Protein AF-A0A6C0IWS4-F1 (afdb_monomer_lite)

pLDDT: mean 89.97, std 7.3, range [50.78, 97.19]

Secondary structure (DSSP, 8-state):
-EEEEEES-TTSHHHHHHHHHHHHHSEEEEEE-SSS---GGG--TT-SEEEEES--SPP--HHHHTSEEEEE-SS-TT--SS-HHHHHHHTT-S--

Radius of gyration: 14.4 Å; chains: 1; bounding box: 32×27×41 Å

Foldseek 3Di:
DEEEEEEADCPDPVNVVVVVVCVVPHHYPYYAYPVRHDDLVPDDPPHQEYEYEHHPDDDPRVVRVPHHYYYDDPADPVDDDPPRVVVCVVVVPPPD

Structure (mmCIF, N/CA/C/O backbone):
data_AF-A0A6C0IWS4-F1
#
_entry.id   AF-A0A6C0IWS4-F1
#
loop_
_atom_site.group_PDB
_atom_site.id
_atom_site.type_symbol
_atom_site.label_atom_id
_atom_site.label_alt_id
_atom_site.label_comp_id
_atom_site.label_asym_id
_atom_site.label_entity_id
_atom_site.label_seq_id
_atom_site.pdbx_PDB_ins_code
_atom_site.Cartn_x
_atom_site.Cartn_y
_atom_site.Cartn_z
_atom_site.occupancy
_atom_site.B_iso_or_equiv
_atom_site.auth_seq_id
_atom_site.auth_comp_id
_atom_site.auth_asym_id
_atom_site.auth_atom_id
_atom_site.pdbx_PDB_model_num
ATOM 1 N N . MET A 1 1 ? -13.969 6.198 3.941 1.00 91.94 1 MET A N 1
ATOM 2 C CA . MET A 1 1 ? -13.206 4.942 3.869 1.00 91.94 1 MET A CA 1
ATOM 3 C C . MET A 1 1 ? -11.997 5.074 4.773 1.00 91.94 1 MET A C 1
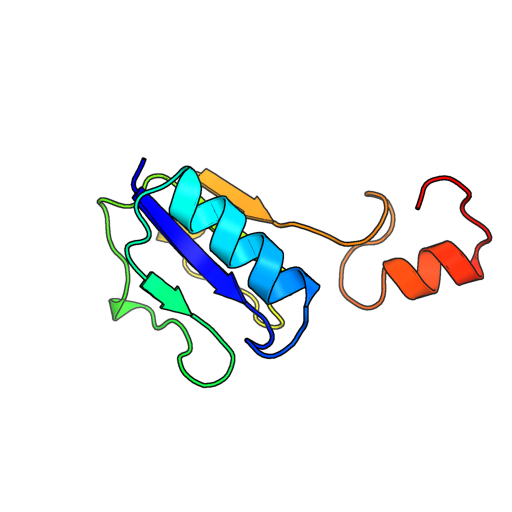ATOM 5 O O . MET A 1 1 ? -11.188 5.980 4.565 1.00 91.94 1 MET A O 1
ATOM 9 N N . ASN A 1 2 ? -11.951 4.238 5.801 1.00 95.00 2 ASN A N 1
ATOM 10 C CA . ASN A 1 2 ? -10.937 4.177 6.839 1.00 95.00 2 ASN A CA 1
ATOM 11 C C . ASN A 1 2 ? -9.804 3.261 6.386 1.00 95.00 2 ASN A C 1
ATOM 13 O O . ASN A 1 2 ? -10.041 2.112 6.010 1.00 95.00 2 ASN A O 1
ATOM 17 N N . ILE A 1 3 ? -8.571 3.759 6.430 1.00 96.00 3 ILE A N 1
ATOM 18 C CA . ILE A 1 3 ? -7.400 3.004 5.989 1.00 96.00 3 ILE A CA 1
ATOM 19 C C . ILE A 1 3 ? -6.312 2.950 7.057 1.00 96.00 3 ILE A C 1
ATOM 21 O O . ILE A 1 3 ? -6.123 3.890 7.834 1.00 96.00 3 ILE A O 1
ATOM 25 N N . ILE A 1 4 ? -5.550 1.861 7.041 1.00 93.88 4 ILE A N 1
ATOM 26 C CA . ILE A 1 4 ? -4.243 1.755 7.695 1.00 93.88 4 ILE A CA 1
ATOM 27 C C . ILE A 1 4 ? -3.172 1.619 6.618 1.00 93.88 4 ILE A C 1
ATOM 29 O O . ILE A 1 4 ? -3.373 0.934 5.616 1.00 93.88 4 ILE A O 1
ATOM 33 N N . ILE A 1 5 ? -2.029 2.271 6.831 1.00 91.44 5 ILE A N 1
ATOM 34 C CA . ILE A 1 5 ? -0.912 2.282 5.885 1.00 91.44 5 ILE A CA 1
ATOM 35 C C . ILE A 1 5 ? 0.322 1.615 6.508 1.00 91.44 5 ILE A C 1
ATOM 37 O O . ILE A 1 5 ? 0.673 1.922 7.645 1.00 91.44 5 ILE A O 1
ATOM 41 N N . PHE A 1 6 ? 1.011 0.765 5.743 1.00 91.94 6 PHE A N 1
ATOM 42 C CA . PHE A 1 6 ? 2.316 0.182 6.076 1.00 91.94 6 PHE A CA 1
ATOM 43 C C . PHE A 1 6 ? 3.391 0.666 5.099 1.00 91.94 6 PHE A C 1
ATOM 45 O O . PHE A 1 6 ? 3.236 0.500 3.885 1.00 91.94 6 PHE A O 1
ATOM 52 N N . LEU A 1 7 ? 4.487 1.221 5.619 1.00 91.12 7 LEU A N 1
ATOM 53 C CA . LEU A 1 7 ? 5.548 1.871 4.846 1.00 91.12 7 LEU A CA 1
ATOM 54 C C . LEU A 1 7 ? 6.939 1.316 5.174 1.00 91.12 7 LEU A C 1
ATOM 56 O O . LEU A 1 7 ? 7.168 0.790 6.260 1.00 91.12 7 LEU A O 1
ATOM 60 N N . SER A 1 8 ? 7.890 1.488 4.247 1.00 77.69 8 SER A N 1
ATOM 61 C CA . SER A 1 8 ? 9.315 1.211 4.503 1.00 77.69 8 SER A CA 1
ATOM 62 C C . SER A 1 8 ? 10.017 2.287 5.314 1.00 77.69 8 SER A C 1
ATOM 64 O O . SER A 1 8 ? 10.732 1.931 6.238 1.00 77.69 8 SER A O 1
ATOM 66 N N . HIS A 1 9 ? 9.908 3.550 4.882 1.00 71.12 9 HIS A N 1
ATOM 67 C CA . HIS A 1 9 ? 10.654 4.700 5.390 1.00 71.12 9 HIS A CA 1
ATOM 68 C C . HIS A 1 9 ? 9.967 6.004 4.983 1.00 71.12 9 HIS A C 1
ATOM 70 O O . HIS A 1 9 ? 9.666 6.239 3.816 1.00 71.12 9 HIS A O 1
ATOM 76 N N . ASN A 1 10 ? 9.820 6.915 5.938 1.00 65.25 10 ASN A N 1
ATOM 77 C CA . ASN A 1 10 ? 9.032 8.144 5.795 1.00 65.25 10 ASN A CA 1
ATOM 78 C C . ASN A 1 10 ? 9.819 9.290 5.137 1.00 65.25 10 ASN A C 1
ATOM 80 O O . ASN A 1 10 ? 9.411 10.439 5.239 1.00 65.25 10 ASN A O 1
ATOM 84 N N . ARG A 1 11 ? 10.992 9.005 4.558 1.00 69.69 11 ARG A N 1
ATOM 85 C CA . ARG A 1 11 ? 11.946 10.016 4.060 1.00 69.69 11 ARG A CA 1
ATOM 86 C C . ARG A 1 11 ? 12.254 9.883 2.568 1.00 69.69 11 ARG A C 1
ATOM 88 O O . ARG A 1 11 ? 13.274 10.375 2.097 1.00 69.69 11 ARG A O 1
ATOM 95 N N . CYS A 1 12 ? 11.407 9.172 1.830 1.00 81.31 12 CYS A N 1
ATOM 96 C CA . CYS A 1 12 ? 11.487 9.094 0.377 1.00 81.31 12 CYS A CA 1
ATOM 97 C C . CYS A 1 12 ? 10.386 9.967 -0.232 1.00 81.31 12 CYS A C 1
ATOM 99 O O . CYS A 1 12 ? 9.232 9.864 0.182 1.00 81.31 12 CYS A O 1
ATOM 101 N N . LYS A 1 13 ? 10.721 10.763 -1.254 1.00 88.12 13 LYS A N 1
ATOM 102 C CA . LYS A 1 13 ? 9.773 11.643 -1.958 1.00 88.12 13 LYS A CA 1
ATOM 103 C C . LYS A 1 13 ? 8.499 10.907 -2.400 1.00 88.12 13 LYS A C 1
ATOM 105 O O . LYS A 1 13 ? 7.399 11.391 -2.167 1.00 88.12 13 LYS A O 1
ATOM 110 N N . ASN A 1 14 ? 8.640 9.700 -2.950 1.00 88.12 14 ASN A N 1
ATOM 111 C CA . ASN A 1 14 ? 7.496 8.898 -3.399 1.00 88.12 14 ASN A CA 1
ATOM 112 C C . ASN A 1 14 ? 6.583 8.481 -2.233 1.00 88.12 14 ASN A C 1
ATOM 114 O O . ASN A 1 14 ? 5.372 8.389 -2.400 1.00 88.12 14 ASN A O 1
ATOM 118 N N . VAL A 1 15 ? 7.151 8.243 -1.045 1.00 89.94 15 VAL A N 1
ATOM 119 C CA . VAL A 1 15 ? 6.379 7.928 0.165 1.00 89.94 15 VAL A CA 1
ATOM 120 C C . VAL A 1 15 ? 5.626 9.166 0.653 1.00 89.94 15 VAL A C 1
ATOM 122 O O . VAL A 1 15 ? 4.464 9.058 1.034 1.00 89.94 15 VAL A O 1
ATOM 125 N N . GLU A 1 16 ? 6.247 10.345 0.608 1.00 90.56 16 GLU 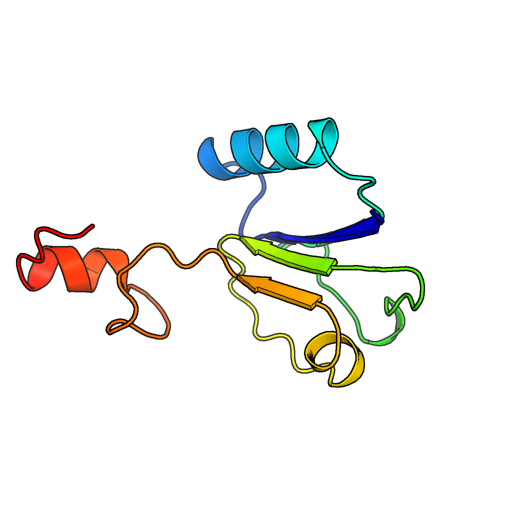A N 1
ATOM 126 C CA . GLU A 1 16 ? 5.591 11.608 0.969 1.00 90.56 16 GLU A CA 1
ATOM 127 C C . GLU A 1 16 ? 4.417 11.923 0.034 1.00 90.56 16 GLU A C 1
ATOM 129 O O . GLU A 1 16 ? 3.314 12.205 0.505 1.00 90.56 16 GLU A O 1
ATOM 134 N N . GLU A 1 17 ? 4.622 11.809 -1.279 1.00 92.88 17 GLU A N 1
ATOM 135 C CA . GLU A 1 17 ? 3.571 11.990 -2.287 1.00 92.88 17 GLU A CA 1
ATOM 136 C C . GLU A 1 17 ? 2.432 10.980 -2.106 1.00 92.88 17 GLU A C 1
ATOM 138 O O . GLU A 1 17 ? 1.258 11.355 -2.137 1.00 92.88 17 GLU A O 1
ATOM 143 N N . PHE A 1 18 ? 2.765 9.716 -1.836 1.00 93.00 18 PHE A N 1
ATOM 144 C CA . PHE A 1 18 ? 1.786 8.673 -1.551 1.00 93.00 18 PHE A CA 1
ATOM 145 C C . PHE A 1 18 ? 0.963 8.981 -0.288 1.00 93.00 18 PHE A C 1
ATOM 147 O O . PHE A 1 18 ? -0.267 8.911 -0.314 1.00 93.00 18 PHE A O 1
ATOM 154 N N . ILE A 1 19 ? 1.606 9.400 0.807 1.00 92.62 19 ILE A N 1
ATOM 155 C CA . ILE A 1 19 ? 0.905 9.801 2.036 1.00 92.62 19 ILE A CA 1
ATOM 156 C C . ILE A 1 19 ? -0.003 11.006 1.769 1.00 92.62 19 ILE A C 1
ATOM 158 O O . ILE A 1 19 ? -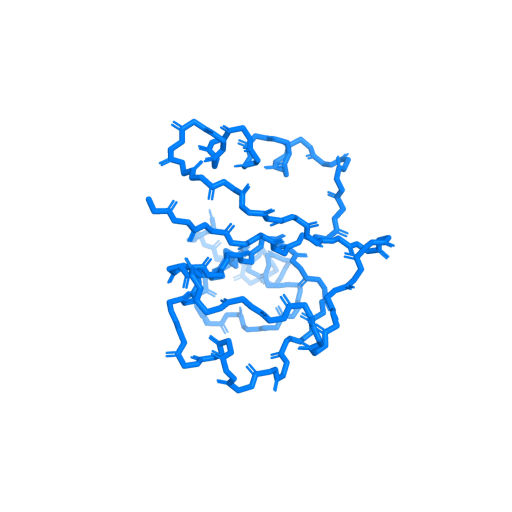1.134 11.032 2.256 1.00 92.62 19 ILE A O 1
ATOM 162 N N . LEU A 1 20 ? 0.461 12.005 1.012 1.00 94.06 20 LEU A N 1
ATOM 163 C CA . LEU A 1 20 ? -0.342 13.176 0.646 1.00 94.06 20 LEU A CA 1
ATOM 164 C C . LEU A 1 20 ? -1.567 12.782 -0.185 1.00 94.06 20 LEU A C 1
ATOM 166 O O . LEU A 1 20 ? -2.675 13.239 0.103 1.00 94.06 20 LEU A O 1
ATOM 170 N N . PHE A 1 21 ? -1.389 11.894 -1.164 1.00 94.75 21 PHE A N 1
ATOM 171 C CA . PHE A 1 21 ? -2.490 11.316 -1.926 1.00 94.75 21 PHE A CA 1
ATOM 172 C C . PHE A 1 21 ? -3.491 10.616 -1.001 1.00 94.75 21 PHE A C 1
ATOM 174 O O . PHE A 1 21 ? -4.691 10.888 -1.079 1.00 94.75 21 PHE A O 1
ATOM 181 N N . CYS A 1 22 ? -3.023 9.774 -0.078 1.00 95.12 22 CYS A N 1
ATOM 182 C CA . CYS A 1 22 ? -3.903 9.077 0.852 1.00 95.12 22 CYS A CA 1
ATOM 183 C C . CYS A 1 22 ? -4.659 10.040 1.775 1.00 95.12 22 CYS A C 1
ATOM 185 O O . CYS A 1 22 ? -5.869 9.903 1.924 1.00 95.12 22 CYS A O 1
ATOM 187 N N . LYS A 1 23 ? -3.984 11.050 2.336 1.00 94.94 23 LYS A N 1
ATOM 188 C CA . LYS A 1 23 ? -4.602 12.069 3.205 1.00 94.94 23 LYS A CA 1
ATOM 189 C C . LYS A 1 23 ? -5.701 12.861 2.499 1.00 94.94 23 LYS A C 1
ATOM 191 O O . LYS A 1 23 ? -6.647 13.292 3.146 1.00 94.94 23 LYS A O 1
ATOM 196 N N . LYS A 1 24 ? -5.573 13.070 1.185 1.00 97.12 24 LYS A N 1
ATOM 197 C CA . LYS A 1 24 ? -6.566 13.793 0.381 1.00 97.12 24 LYS A CA 1
ATOM 198 C C . LYS A 1 24 ? -7.828 12.968 0.106 1.00 97.12 24 LYS A C 1
ATOM 200 O O . LYS A 1 24 ? -8.888 13.553 -0.089 1.00 97.12 24 LYS A O 1
ATOM 205 N N . ASN A 1 25 ? -7.716 11.641 0.059 1.00 96.50 25 ASN A N 1
ATOM 206 C CA . ASN A 1 25 ? -8.785 10.763 -0.430 1.00 96.50 25 ASN A CA 1
ATOM 207 C C . ASN A 1 25 ? -9.393 9.851 0.648 1.00 96.50 25 ASN A C 1
ATOM 209 O O . ASN A 1 25 ? -10.494 9.336 0.456 1.00 96.50 25 ASN A O 1
ATOM 213 N N . PHE A 1 26 ? -8.703 9.635 1.771 1.00 96.38 26 PHE A N 1
ATOM 214 C CA . PHE A 1 26 ? -9.075 8.632 2.768 1.00 96.38 26 PHE A CA 1
ATOM 215 C C . PHE A 1 26 ? -8.917 9.144 4.199 1.00 96.38 26 PHE A C 1
ATOM 217 O O . PHE A 1 26 ? -8.136 10.053 4.481 1.00 96.38 26 PHE A O 1
ATOM 224 N N . ILE A 1 27 ? -9.628 8.498 5.123 1.00 97.19 27 ILE A N 1
ATOM 225 C CA . ILE A 1 27 ? -9.446 8.706 6.559 1.00 97.19 27 ILE A CA 1
ATOM 226 C C . ILE A 1 27 ? -8.334 7.762 7.010 1.00 97.19 27 ILE A C 1
ATOM 228 O O . ILE A 1 27 ? -8.513 6.546 7.043 1.00 97.19 27 ILE A O 1
ATOM 232 N N . ILE A 1 28 ? -7.165 8.314 7.323 1.00 96.38 28 ILE A N 1
ATOM 233 C CA . ILE A 1 28 ? -6.027 7.524 7.799 1.00 96.38 28 ILE A CA 1
ATOM 234 C C . ILE A 1 28 ? -6.172 7.313 9.304 1.00 96.38 28 ILE A C 1
ATOM 236 O O . ILE A 1 28 ? -6.026 8.257 10.076 1.00 96.38 28 ILE A O 1
ATOM 240 N N . ILE A 1 29 ? -6.410 6.067 9.711 1.00 96.00 29 ILE A N 1
ATOM 241 C CA . ILE A 1 29 ? -6.493 5.679 11.124 1.00 96.00 29 ILE A CA 1
ATOM 242 C C . ILE A 1 29 ? -5.096 5.621 11.739 1.00 96.00 29 ILE A C 1
ATOM 244 O O . ILE A 1 29 ? -4.860 6.148 12.825 1.00 96.00 29 ILE A O 1
ATOM 248 N N . LYS A 1 30 ? -4.153 4.975 11.043 1.00 94.94 30 LYS A N 1
ATOM 249 C CA . LYS A 1 30 ? -2.780 4.804 11.525 1.00 94.94 30 LYS A CA 1
ATOM 250 C C . LYS A 1 30 ? -1.803 4.553 10.382 1.00 94.94 30 LYS A C 1
ATOM 252 O O . LYS A 1 30 ? -2.163 3.987 9.349 1.00 94.94 30 LYS A O 1
ATOM 257 N N . ILE A 1 31 ? -0.559 4.971 10.596 1.00 93.94 31 ILE A N 1
ATOM 258 C CA . ILE A 1 31 ? 0.575 4.699 9.713 1.00 93.94 31 ILE A CA 1
ATOM 259 C C . ILE A 1 31 ? 1.616 3.917 10.515 1.00 93.94 31 ILE A C 1
ATOM 261 O O . ILE A 1 31 ? 1.992 4.326 11.618 1.00 93.94 31 ILE A O 1
ATOM 265 N N . TYR A 1 32 ? 2.061 2.801 9.950 1.00 93.44 32 TYR A N 1
ATOM 266 C CA . TYR A 1 32 ? 3.155 1.983 10.454 1.00 93.44 32 TYR A CA 1
ATOM 267 C C . TYR A 1 32 ? 4.361 2.099 9.527 1.00 93.44 32 TYR A C 1
ATOM 269 O O . TYR A 1 32 ? 4.217 2.158 8.305 1.00 93.44 32 TYR A O 1
ATOM 277 N N . ASP A 1 33 ? 5.544 2.116 10.124 1.00 91.25 33 ASP A N 1
ATOM 278 C CA . ASP A 1 33 ? 6.834 2.233 9.451 1.00 91.25 33 ASP A CA 1
ATOM 279 C C . ASP A 1 33 ? 7.899 1.418 10.208 1.00 91.25 33 ASP A C 1
ATOM 281 O O . ASP A 1 33 ? 7.579 0.651 11.120 1.00 91.25 33 ASP A O 1
ATOM 285 N N . GLN A 1 34 ? 9.177 1.567 9.856 1.00 86.50 34 GLN A N 1
ATOM 286 C CA . GLN A 1 34 ? 10.256 0.825 10.513 1.00 86.50 34 GLN A CA 1
ATOM 287 C C . GLN A 1 34 ? 10.522 1.227 11.979 1.00 86.50 34 GLN A C 1
ATOM 289 O O . GLN A 1 34 ? 11.187 0.490 12.702 1.00 86.50 34 GLN A O 1
ATOM 294 N N . ASN A 1 35 ? 10.023 2.380 12.430 1.00 87.56 35 ASN A N 1
ATOM 295 C CA . ASN A 1 35 ? 10.123 2.864 13.811 1.00 87.56 35 ASN A CA 1
ATOM 296 C C . ASN A 1 35 ? 8.855 2.556 14.626 1.00 87.56 35 ASN A C 1
ATOM 298 O O . ASN A 1 35 ? 8.926 2.380 15.841 1.00 87.56 35 ASN A O 1
ATOM 302 N N . ASN A 1 36 ? 7.695 2.504 13.970 1.00 90.25 36 ASN A N 1
ATOM 303 C CA . ASN A 1 36 ? 6.407 2.160 14.558 1.00 90.25 36 ASN A CA 1
ATOM 304 C C . ASN A 1 36 ? 5.836 0.946 13.825 1.00 90.25 36 ASN A C 1
ATOM 306 O O . ASN A 1 36 ? 5.075 1.087 12.870 1.00 90.25 36 ASN A O 1
ATOM 310 N N . VAL A 1 37 ? 6.235 -0.244 14.269 1.00 88.88 37 VAL A N 1
ATOM 311 C CA . VAL A 1 37 ? 5.867 -1.517 13.639 1.00 88.88 37 VAL A CA 1
ATOM 312 C C . VAL A 1 37 ? 4.524 -2.007 14.177 1.00 88.88 37 VAL A C 1
ATOM 314 O O . VAL A 1 37 ? 4.256 -1.926 15.376 1.00 88.88 37 VAL A O 1
ATOM 317 N N . TYR A 1 38 ? 3.698 -2.551 13.287 1.00 90.69 38 TYR A N 1
ATOM 318 C CA . TYR A 1 38 ? 2.407 -3.136 13.638 1.00 90.69 38 TYR A CA 1
ATOM 319 C C . TYR A 1 38 ? 2.547 -4.335 14.571 1.00 90.69 38 TYR A C 1
ATOM 321 O O . TYR A 1 38 ? 3.353 -5.240 14.336 1.00 90.69 38 TYR A O 1
ATOM 329 N N . LYS A 1 39 ? 1.708 -4.363 15.604 1.00 89.94 39 LYS A N 1
ATOM 330 C CA . LYS A 1 39 ? 1.560 -5.483 16.531 1.00 89.94 39 LYS A CA 1
ATOM 331 C C . LYS A 1 39 ? 0.177 -6.096 16.383 1.00 89.94 39 LYS A C 1
ATOM 333 O O . LYS A 1 39 ? -0.769 -5.449 15.969 1.00 89.94 39 LYS A O 1
ATOM 338 N N . ARG A 1 40 ? 0.027 -7.353 16.789 1.00 86.88 40 ARG A N 1
ATOM 339 C CA . ARG A 1 40 ? -1.270 -8.045 16.742 1.00 86.88 40 ARG A CA 1
ATOM 340 C C . ARG A 1 40 ? -2.384 -7.269 17.469 1.00 86.88 40 ARG A C 1
ATOM 342 O O . ARG A 1 40 ? -3.520 -7.258 17.002 1.00 86.88 40 ARG A O 1
ATOM 349 N N . ASP A 1 41 ? -2.062 -6.604 18.573 1.00 90.25 41 ASP A N 1
ATOM 350 C CA . ASP A 1 41 ? -3.039 -5.854 19.378 1.00 90.25 41 ASP A CA 1
ATOM 351 C C . ASP A 1 41 ? -3.456 -4.520 18.743 1.00 90.25 41 ASP A C 1
ATOM 353 O O . ASP A 1 41 ? -4.402 -3.889 19.197 1.00 90.25 41 ASP A O 1
ATOM 357 N N . ASP A 1 42 ? -2.783 -4.099 17.672 1.00 90.62 42 ASP A N 1
ATOM 358 C CA . ASP A 1 42 ? -3.143 -2.910 16.903 1.00 90.62 42 ASP A CA 1
ATOM 359 C C . ASP A 1 42 ? -4.313 -3.135 15.929 1.00 90.62 42 ASP A C 1
ATOM 361 O O . ASP A 1 42 ? -4.736 -2.205 15.236 1.00 90.62 42 ASP A O 1
ATOM 365 N N . TYR A 1 43 ? -4.800 -4.371 15.815 1.00 91.75 43 TYR A N 1
ATOM 366 C CA . TYR A 1 43 ? -5.908 -4.693 14.929 1.00 91.75 43 TYR A CA 1
ATOM 367 C C . TYR A 1 43 ? -7.131 -3.814 15.221 1.00 91.75 43 TYR A C 1
ATOM 369 O O . TYR A 1 43 ? -7.529 -3.645 16.373 1.00 91.75 43 TYR A O 1
ATOM 377 N N . ASN A 1 44 ? -7.748 -3.293 14.161 1.00 91.12 44 ASN A N 1
ATOM 378 C CA . ASN A 1 44 ? -8.920 -2.434 14.242 1.00 91.12 44 ASN A CA 1
ATOM 379 C C . ASN A 1 44 ? -9.971 -2.904 13.227 1.00 91.12 44 ASN A C 1
ATOM 381 O O . ASN A 1 44 ? -9.716 -2.909 12.022 1.00 91.12 44 ASN A O 1
ATOM 385 N N . ASP A 1 45 ? -11.147 -3.287 13.727 1.00 91.69 45 ASP A N 1
ATOM 386 C CA . ASP A 1 45 ? -12.2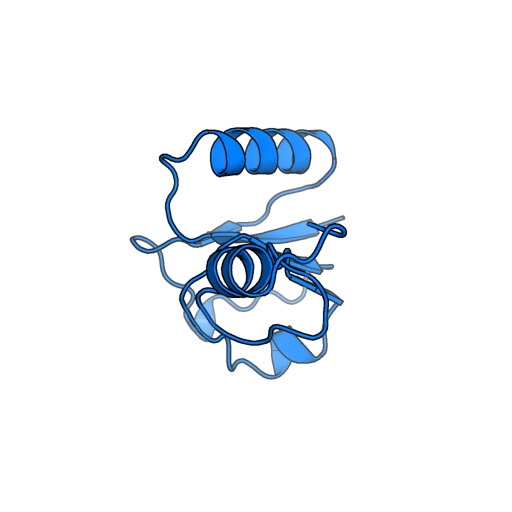52 -3.799 12.911 1.00 91.69 45 ASP A CA 1
ATOM 387 C C . ASP A 1 45 ? -12.910 -2.741 12.017 1.00 91.69 45 ASP A C 1
ATOM 389 O O . ASP A 1 45 ? -13.505 -3.101 10.999 1.00 91.69 45 ASP A O 1
ATOM 393 N N . GLU A 1 46 ? -12.763 -1.458 12.351 1.00 92.69 46 GLU A N 1
ATOM 394 C CA . GLU A 1 46 ? -13.328 -0.318 11.617 1.00 92.69 46 GLU A CA 1
ATOM 395 C C . GLU A 1 46 ? -12.521 0.059 10.363 1.00 92.69 46 GLU A C 1
ATOM 397 O O . GLU A 1 46 ? -12.852 1.027 9.675 1.00 92.69 46 GLU A O 1
ATOM 402 N N . VAL A 1 47 ? -11.435 -0.666 10.078 1.00 94.38 47 VAL A N 1
ATOM 403 C CA . VAL A 1 47 ? -10.593 -0.456 8.897 1.00 94.38 47 VAL A CA 1
ATOM 404 C C . VAL A 1 47 ? -11.216 -1.142 7.687 1.00 94.38 47 VAL A C 1
ATOM 406 O O . VAL A 1 47 ? -11.456 -2.352 7.695 1.00 94.38 47 VAL A O 1
ATOM 409 N N . ASP A 1 48 ? -11.415 -0.364 6.624 1.00 93.88 48 ASP A N 1
ATOM 410 C CA . ASP A 1 48 ? -11.912 -0.857 5.341 1.00 93.88 48 ASP A CA 1
ATOM 411 C C . ASP A 1 48 ? -10.771 -1.472 4.520 1.00 93.88 48 ASP A C 1
ATOM 413 O O . ASP A 1 48 ? -10.914 -2.558 3.953 1.00 93.88 48 ASP A O 1
ATOM 417 N N . PHE A 1 49 ? -9.624 -0.777 4.470 1.00 95.06 49 PHE A N 1
ATOM 418 C CA . PHE A 1 49 ? -8.458 -1.199 3.696 1.00 95.06 49 PHE A CA 1
ATOM 419 C C . PHE A 1 49 ? -7.133 -1.068 4.445 1.00 95.06 49 PHE A C 1
ATOM 421 O O . PHE A 1 49 ? -6.837 -0.074 5.108 1.00 95.06 49 PHE A O 1
ATOM 428 N N . TYR A 1 50 ? -6.280 -2.054 4.213 1.00 95.69 50 TYR A N 1
ATOM 429 C CA . TYR A 1 50 ? -4.876 -2.064 4.574 1.00 95.69 50 TYR A CA 1
ATOM 430 C C . TYR A 1 50 ? -4.049 -1.823 3.320 1.00 95.69 50 TYR A C 1
ATOM 432 O O . TYR A 1 50 ? -4.117 -2.589 2.358 1.00 95.69 50 TYR A O 1
ATOM 440 N N . ILE A 1 51 ? -3.269 -0.748 3.319 1.00 95.69 51 ILE A N 1
ATOM 441 C CA . ILE A 1 51 ? -2.473 -0.360 2.163 1.00 95.69 51 ILE A CA 1
ATOM 442 C C . ILE A 1 51 ? -0.994 -0.497 2.496 1.00 95.69 51 ILE A C 1
ATOM 444 O O . ILE A 1 51 ? -0.500 0.068 3.467 1.00 95.69 51 ILE A O 1
ATOM 448 N N . SER A 1 52 ? -0.277 -1.247 1.673 1.00 94.31 52 SER A N 1
ATOM 449 C CA . SER A 1 52 ? 1.155 -1.456 1.786 1.00 94.31 52 SER A CA 1
ATOM 450 C C . SER A 1 52 ? 1.880 -0.740 0.654 1.00 94.31 52 SER A C 1
ATOM 452 O O . SER A 1 52 ? 1.542 -0.909 -0.519 1.00 94.31 52 SER A O 1
ATOM 454 N N . PHE A 1 53 ? 2.871 0.077 1.007 1.00 93.88 53 PHE A N 1
ATOM 455 C CA . PHE A 1 53 ? 3.696 0.804 0.051 1.00 93.88 53 PHE A CA 1
ATOM 456 C C . PHE A 1 53 ? 5.165 0.709 0.469 1.00 93.88 53 PHE A C 1
ATOM 458 O O . PHE A 1 53 ? 5.585 1.284 1.473 1.00 93.88 53 PHE A O 1
ATOM 465 N N . LEU A 1 54 ? 5.944 -0.061 -0.298 1.00 90.31 54 LEU A N 1
ATOM 466 C CA . LEU A 1 54 ? 7.356 -0.368 -0.028 1.00 90.31 54 LEU A CA 1
ATOM 467 C C . LEU A 1 54 ? 7.632 -1.040 1.335 1.00 90.31 54 LEU A C 1
ATOM 469 O O . LEU A 1 54 ? 8.776 -1.086 1.765 1.00 90.31 54 LEU A O 1
ATOM 473 N N . ASN A 1 55 ? 6.629 -1.570 2.034 1.00 90.31 55 ASN A N 1
ATOM 474 C CA . ASN A 1 55 ? 6.802 -2.188 3.352 1.00 90.31 55 ASN A CA 1
ATOM 475 C C . ASN A 1 55 ? 7.788 -3.386 3.318 1.00 90.31 55 ASN A C 1
ATOM 477 O O . ASN A 1 55 ? 7.569 -4.320 2.545 1.00 90.31 55 ASN A O 1
ATOM 481 N N . PRO A 1 56 ? 8.831 -3.420 4.171 1.00 86.31 56 PRO A N 1
ATOM 482 C CA . PRO A 1 56 ? 9.817 -4.500 4.185 1.00 86.31 56 PRO A CA 1
ATOM 483 C C . PRO A 1 56 ? 9.369 -5.711 5.016 1.00 86.31 56 PRO A C 1
ATOM 485 O O . PRO A 1 56 ? 10.045 -6.739 5.011 1.00 86.31 56 PRO A O 1
ATOM 488 N N . TYR A 1 57 ? 8.258 -5.606 5.752 1.00 87.94 57 TYR A N 1
ATOM 489 C CA . TYR A 1 57 ? 7.805 -6.642 6.679 1.00 87.94 57 TYR A CA 1
ATOM 490 C C . TYR A 1 57 ? 6.642 -7.462 6.122 1.00 87.94 57 TYR A C 1
ATOM 492 O O . TYR A 1 57 ? 5.694 -6.932 5.549 1.00 87.94 57 TYR A O 1
ATOM 500 N N . ILE A 1 58 ? 6.663 -8.770 6.375 1.00 88.88 58 ILE A N 1
ATOM 501 C CA . ILE A 1 58 ? 5.531 -9.650 6.069 1.00 88.88 58 ILE A CA 1
ATOM 502 C C . ILE A 1 58 ? 4.486 -9.521 7.179 1.00 88.88 58 ILE A C 1
ATOM 504 O O . ILE A 1 58 ? 4.761 -9.835 8.338 1.00 88.88 58 ILE A O 1
ATOM 508 N N . I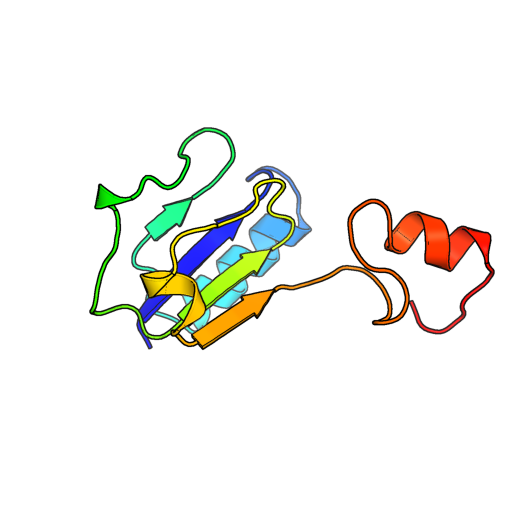LE A 1 59 ? 3.271 -9.126 6.808 1.00 88.81 59 ILE A N 1
ATOM 509 C CA . ILE A 1 59 ? 2.116 -9.107 7.709 1.00 88.81 59 ILE A CA 1
ATOM 510 C C . ILE A 1 59 ? 1.479 -10.496 7.692 1.00 88.81 59 ILE A C 1
ATOM 512 O O . ILE A 1 59 ? 1.029 -10.963 6.650 1.00 88.81 59 ILE A O 1
ATOM 516 N N . LYS A 1 60 ? 1.464 -11.163 8.849 1.00 88.81 60 LYS A N 1
ATOM 517 C CA . LYS A 1 60 ? 0.926 -12.528 9.013 1.00 88.81 60 LYS A CA 1
ATOM 518 C C . LYS A 1 60 ? -0.413 -12.575 9.751 1.00 88.81 60 LYS A C 1
ATOM 520 O O . LYS A 1 60 ? -0.887 -13.650 10.091 1.00 88.81 60 LYS A O 1
ATOM 525 N N . ASP A 1 61 ? -0.988 -11.419 10.063 1.00 90.62 61 ASP A N 1
ATOM 526 C CA . ASP A 1 61 ? -2.245 -11.346 10.797 1.00 90.62 61 ASP A CA 1
ATOM 527 C C . ASP A 1 61 ? -3.410 -11.733 9.880 1.00 90.62 61 ASP A C 1
ATOM 529 O O . ASP A 1 61 ? -3.798 -10.974 8.995 1.00 90.62 61 ASP A O 1
ATOM 533 N N . GLU A 1 62 ? -3.969 -12.922 10.083 1.00 91.00 62 GLU A N 1
ATOM 534 C CA . GLU A 1 62 ? -5.063 -13.458 9.263 1.00 91.00 62 GLU A CA 1
ATOM 535 C C . GLU A 1 62 ? -6.300 -12.553 9.263 1.00 91.00 62 GLU A C 1
ATOM 537 O O . GLU A 1 62 ? -7.036 -12.499 8.278 1.00 91.00 62 GLU A O 1
ATOM 542 N N . ARG A 1 63 ? -6.510 -11.780 10.334 1.00 91.25 63 ARG A N 1
ATOM 543 C CA . ARG A 1 63 ? -7.619 -10.820 10.417 1.00 91.25 63 ARG A CA 1
ATOM 544 C C . ARG A 1 63 ? -7.448 -9.668 9.427 1.00 91.25 63 ARG A C 1
ATOM 546 O O . ARG A 1 63 ? -8.436 -9.153 8.920 1.00 91.25 63 ARG A O 1
ATOM 553 N N . ILE A 1 64 ? -6.202 -9.302 9.121 1.00 90.81 64 ILE A N 1
ATOM 554 C CA . ILE A 1 64 ? -5.868 -8.325 8.078 1.00 90.81 64 ILE A CA 1
ATOM 555 C C . ILE A 1 64 ? -6.025 -8.954 6.697 1.00 90.81 64 ILE A C 1
ATOM 557 O O . ILE A 1 64 ? -6.647 -8.361 5.825 1.00 90.81 64 ILE A O 1
ATOM 561 N N . ILE A 1 65 ? -5.479 -10.155 6.496 1.00 84.56 65 ILE A N 1
ATOM 562 C CA . ILE A 1 65 ? -5.444 -10.817 5.179 1.00 84.56 65 ILE A CA 1
ATOM 563 C C . ILE A 1 65 ? -6.860 -11.053 4.625 1.00 84.56 65 ILE A C 1
ATOM 565 O O . ILE A 1 65 ? -7.060 -11.017 3.415 1.00 84.56 65 ILE A O 1
ATOM 569 N N . ASN A 1 66 ? -7.847 -11.235 5.507 1.00 84.31 66 ASN A N 1
ATOM 570 C CA . ASN A 1 66 ? -9.255 -11.402 5.143 1.00 84.31 66 ASN A CA 1
ATOM 571 C C . ASN A 1 66 ? -10.021 -10.076 4.924 1.00 84.31 66 ASN A C 1
ATOM 573 O O . ASN A 1 66 ? -1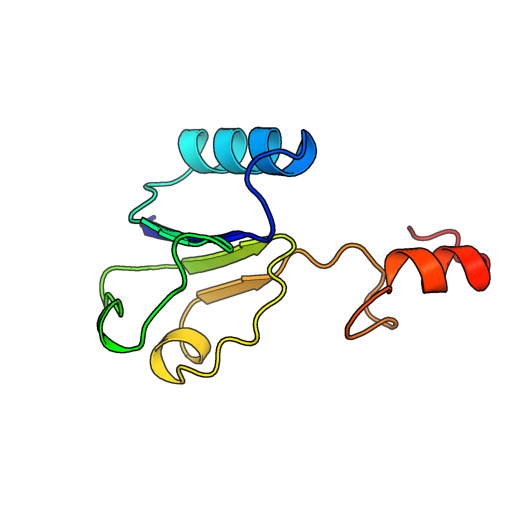1.223 -10.102 4.660 1.00 84.31 66 ASN A O 1
ATOM 577 N N . LYS A 1 67 ? -9.358 -8.918 5.035 1.00 87.62 67 LYS A N 1
ATOM 578 C CA . LYS A 1 67 ? -9.900 -7.578 4.738 1.00 87.62 67 LYS A CA 1
ATOM 579 C C . LYS A 1 67 ? -9.385 -7.082 3.379 1.00 87.62 67 LYS A C 1
ATOM 581 O O . LYS A 1 67 ? -8.562 -7.728 2.731 1.00 87.62 67 LYS A O 1
ATOM 586 N N . GLY A 1 68 ? -9.843 -5.908 2.941 1.00 91.88 68 GLY A N 1
ATOM 587 C CA . GLY A 1 68 ? -9.317 -5.268 1.735 1.00 91.88 68 GLY A CA 1
ATOM 588 C C . GLY A 1 68 ? -7.825 -4.958 1.884 1.00 91.88 68 GLY A C 1
ATOM 589 O O . GLY A 1 68 ? -7.451 -4.105 2.682 1.00 91.88 68 GLY A O 1
ATOM 590 N N . CYS A 1 69 ? -6.965 -5.629 1.119 1.00 94.19 69 CYS A N 1
ATOM 591 C CA . CYS A 1 69 ? -5.517 -5.414 1.148 1.00 94.19 69 CYS A CA 1
ATOM 592 C C . CYS A 1 69 ? -5.011 -4.960 -0.222 1.00 94.19 69 CYS A C 1
ATOM 594 O O . CYS A 1 69 ? -5.239 -5.630 -1.227 1.00 94.19 69 CYS A O 1
ATOM 596 N N . ILE A 1 70 ? -4.287 -3.843 -0.258 1.00 94.19 70 ILE A N 1
ATOM 597 C CA . ILE A 1 70 ? -3.663 -3.312 -1.474 1.00 94.19 70 ILE A CA 1
ATOM 598 C C . ILE A 1 70 ? -2.162 -3.219 -1.230 1.00 94.19 70 ILE A C 1
ATOM 600 O O . ILE A 1 70 ? -1.732 -2.581 -0.275 1.00 94.19 70 ILE A O 1
ATOM 604 N N . ASN A 1 71 ? -1.358 -3.827 -2.100 1.00 93.00 71 ASN A N 1
ATOM 605 C CA . ASN A 1 71 ? 0.096 -3.704 -2.066 1.00 93.00 71 ASN A CA 1
ATOM 606 C C . ASN A 1 71 ? 0.601 -3.063 -3.360 1.00 93.00 71 ASN A C 1
ATOM 608 O O . ASN A 1 71 ? 0.378 -3.598 -4.445 1.00 93.00 71 ASN A O 1
ATOM 612 N N . PHE A 1 72 ? 1.308 -1.943 -3.235 1.00 92.31 72 PHE A N 1
ATOM 613 C CA . PHE A 1 72 ? 1.973 -1.282 -4.351 1.00 92.31 72 PHE A CA 1
ATOM 614 C C . PHE A 1 72 ? 3.347 -1.911 -4.565 1.00 92.31 72 PHE A C 1
ATOM 616 O O . PHE A 1 72 ? 4.308 -1.617 -3.851 1.00 92.31 72 PHE A O 1
ATOM 623 N N . HIS A 1 73 ? 3.421 -2.801 -5.551 1.00 91.75 73 HIS A N 1
ATOM 624 C CA . HIS A 1 73 ? 4.640 -3.515 -5.907 1.00 91.75 73 HIS A CA 1
ATOM 625 C C . HIS A 1 73 ? 5.331 -2.839 -7.103 1.00 91.75 73 HIS A C 1
ATOM 627 O O . HIS A 1 73 ? 4.693 -2.705 -8.146 1.00 91.75 73 HIS A O 1
ATOM 633 N N . PRO A 1 74 ? 6.605 -2.408 -7.002 1.00 89.19 74 PRO A N 1
ATOM 634 C CA . PRO A 1 74 ? 7.262 -1.581 -8.019 1.00 89.19 74 PRO A CA 1
ATOM 635 C C . PRO A 1 74 ? 7.842 -2.416 -9.174 1.00 89.19 74 PRO A C 1
ATOM 637 O O . PRO A 1 74 ? 8.979 -2.204 -9.586 1.00 89.19 74 PRO A O 1
ATOM 640 N N . SER A 1 75 ? 7.115 -3.428 -9.646 1.00 91.69 75 SER A N 1
ATOM 641 C CA . SER A 1 75 ? 7.540 -4.242 -10.789 1.00 91.69 75 SER A CA 1
ATOM 642 C C . SER A 1 75 ? 6.392 -5.061 -11.377 1.00 91.69 75 SER A C 1
ATOM 644 O O . SER A 1 75 ? 5.430 -5.348 -10.655 1.00 91.69 75 SER A O 1
ATOM 646 N N . PRO A 1 76 ? 6.521 -5.522 -12.636 1.00 89.75 76 PRO A N 1
ATOM 647 C CA . PRO A 1 76 ? 5.542 -6.397 -13.270 1.00 89.75 76 PRO A CA 1
ATOM 648 C C . PRO A 1 76 ? 5.208 -7.657 -12.446 1.00 89.75 76 PRO A C 1
ATOM 650 O O . PRO A 1 76 ? 6.074 -8.173 -11.731 1.00 89.75 76 PRO A O 1
ATOM 653 N N . PRO A 1 77 ? 4.000 -8.241 -12.601 1.00 90.94 77 PRO A N 1
ATOM 654 C CA . PRO A 1 77 ? 3.529 -9.373 -11.787 1.00 90.94 77 PRO A CA 1
ATOM 655 C C . PRO A 1 77 ? 4.425 -10.621 -11.779 1.00 90.94 77 PRO A C 1
ATOM 657 O O . PRO A 1 77 ? 4.338 -11.441 -10.860 1.00 90.94 77 PRO A O 1
ATOM 660 N N . LYS A 1 78 ? 5.279 -10.793 -12.796 1.00 92.44 78 LYS A N 1
ATOM 661 C CA . LYS A 1 78 ? 6.212 -11.924 -12.880 1.00 92.44 78 LYS A CA 1
ATOM 662 C C . LYS A 1 78 ? 7.372 -11.832 -11.881 1.00 92.44 78 LYS A C 1
ATOM 664 O O . LYS A 1 78 ? 7.920 -12.870 -11.517 1.00 92.44 78 LYS A O 1
ATOM 669 N N . TYR A 1 79 ? 7.709 -10.639 -11.383 1.00 93.88 79 TYR A N 1
ATOM 670 C CA . TYR A 1 79 ? 8.734 -10.463 -10.353 1.00 93.88 79 TYR A CA 1
ATOM 671 C C . TYR A 1 79 ? 8.096 -10.338 -8.980 1.00 93.88 79 TYR A C 1
ATOM 673 O O . TYR A 1 79 ? 7.655 -9.270 -8.572 1.00 93.88 79 TYR A O 1
ATOM 681 N N . LYS A 1 80 ? 8.062 -11.444 -8.242 1.00 92.44 80 LYS A N 1
ATOM 682 C CA . LYS A 1 80 ? 7.587 -11.475 -6.855 1.00 92.44 80 LYS A CA 1
ATOM 683 C C . LYS A 1 80 ? 8.749 -11.260 -5.886 1.00 92.44 80 LYS A C 1
ATOM 685 O O . LYS A 1 80 ? 9.894 -11.559 -6.206 1.00 92.44 80 LYS A O 1
ATOM 690 N N . GLY A 1 81 ? 8.435 -10.830 -4.667 1.00 90.38 81 GLY A N 1
ATOM 691 C CA . GLY A 1 81 ? 9.422 -10.686 -3.597 1.00 90.38 81 GLY A CA 1
ATOM 692 C C . GLY A 1 81 ? 10.208 -9.380 -3.688 1.00 90.38 81 GLY A C 1
ATOM 693 O O . GLY A 1 81 ? 9.651 -8.337 -4.014 1.00 90.38 81 GLY A O 1
ATOM 694 N N . VAL A 1 82 ? 11.492 -9.425 -3.343 1.00 89.88 82 VAL A N 1
ATOM 695 C CA . VAL A 1 82 ? 12.360 -8.239 -3.282 1.00 89.88 82 VAL A CA 1
ATOM 696 C C . VAL A 1 82 ? 13.084 -7.995 -4.610 1.00 89.88 82 VAL A C 1
ATOM 698 O O . VAL A 1 82 ? 13.242 -8.909 -5.414 1.00 89.88 82 VAL A O 1
ATOM 701 N N . CYS A 1 83 ? 13.544 -6.760 -4.830 1.00 90.38 83 CYS A N 1
ATOM 702 C CA . CYS A 1 83 ? 14.348 -6.358 -5.997 1.00 90.38 83 CYS A CA 1
ATOM 703 C C . CYS A 1 83 ? 13.656 -6.508 -7.367 1.00 90.38 83 CYS A C 1
ATOM 705 O O . CYS A 1 83 ? 14.338 -6.528 -8.390 1.00 90.38 83 CYS A O 1
ATOM 707 N N . GLY A 1 84 ? 12.321 -6.569 -7.411 1.00 92.31 84 GLY A N 1
ATOM 708 C CA . GLY A 1 84 ? 11.577 -6.761 -8.661 1.00 92.31 84 GLY A CA 1
ATOM 709 C C . GLY A 1 84 ? 11.883 -5.708 -9.732 1.00 92.31 84 GLY A C 1
ATOM 710 O O . GLY A 1 84 ? 12.072 -6.067 -10.888 1.00 92.31 84 GLY A O 1
ATOM 711 N N . ALA A 1 85 ? 12.036 -4.438 -9.339 1.00 90.88 85 ALA A N 1
ATOM 712 C CA . ALA A 1 85 ? 12.419 -3.352 -10.248 1.00 90.88 85 ALA A CA 1
ATOM 713 C C . ALA A 1 85 ? 13.830 -3.539 -10.837 1.00 90.88 85 ALA A C 1
ATOM 715 O O . ALA A 1 85 ? 14.079 -3.286 -12.010 1.00 90.88 85 ALA A O 1
ATOM 716 N N . SER A 1 86 ? 14.787 -4.000 -10.026 1.00 93.88 86 SER A N 1
ATOM 717 C CA . SER A 1 86 ? 16.147 -4.268 -10.504 1.00 93.88 86 SER A CA 1
ATOM 718 C C . SER A 1 86 ? 16.177 -5.469 -11.448 1.00 93.88 86 SER A C 1
ATOM 720 O O . SER A 1 86 ? 16.906 -5.452 -12.434 1.00 93.88 86 SER A O 1
ATOM 722 N N . LEU A 1 87 ? 15.370 -6.496 -11.163 1.00 94.62 87 LEU A N 1
ATOM 723 C CA . LEU A 1 87 ? 15.233 -7.663 -12.030 1.00 94.62 87 LEU A CA 1
ATOM 724 C C . LEU A 1 87 ? 14.573 -7.297 -13.363 1.00 94.62 87 LEU A C 1
ATOM 726 O O . LEU A 1 87 ? 15.069 -7.731 -14.397 1.00 94.62 87 LEU A O 1
ATOM 730 N N . SER A 1 88 ? 13.518 -6.478 -13.367 1.00 93.38 88 SER A N 1
ATOM 731 C CA . SER A 1 88 ? 12.870 -6.047 -14.614 1.00 93.38 88 SER A CA 1
ATOM 732 C C . SER A 1 88 ? 13.838 -5.287 -15.518 1.00 93.38 88 SER A C 1
ATOM 734 O O . SER A 1 88 ? 13.940 -5.594 -16.703 1.00 93.38 88 SER A O 1
ATOM 736 N N . LEU A 1 89 ? 14.631 -4.377 -14.945 1.00 91.62 89 LEU A N 1
ATOM 737 C CA . LEU A 1 89 ? 15.687 -3.678 -15.676 1.00 91.62 89 LEU A CA 1
ATOM 738 C C . LEU A 1 89 ? 16.758 -4.640 -16.201 1.00 91.62 89 LEU A C 1
ATOM 740 O O . LEU A 1 89 ? 17.149 -4.547 -17.360 1.00 91.62 89 LEU A O 1
ATOM 744 N N . TYR A 1 90 ? 17.214 -5.584 -15.373 1.00 94.25 90 TYR A N 1
ATOM 745 C CA . TYR A 1 90 ? 18.239 -6.555 -15.765 1.00 94.25 90 TYR A CA 1
ATOM 746 C C . TYR A 1 90 ? 17.816 -7.407 -16.969 1.00 94.25 90 TYR A C 1
ATOM 748 O O . TYR A 1 90 ? 18.633 -7.696 -17.841 1.00 94.25 90 TYR A O 1
ATOM 756 N N . TYR A 1 91 ? 16.540 -7.787 -17.036 1.00 94.38 91 TYR A N 1
ATOM 757 C CA . TYR A 1 91 ? 15.992 -8.580 -18.136 1.00 94.38 91 TYR A CA 1
ATOM 758 C C . TYR A 1 91 ? 15.490 -7.740 -19.325 1.00 94.38 91 TYR A C 1
ATOM 760 O O . TYR A 1 91 ? 14.952 -8.316 -20.268 1.00 94.38 91 TYR A O 1
ATOM 768 N N . ASN A 1 92 ? 15.713 -6.417 -19.324 1.00 90.50 92 ASN A N 1
ATOM 769 C CA . ASN A 1 92 ? 15.230 -5.475 -20.344 1.00 90.50 92 ASN A CA 1
ATOM 770 C C . ASN A 1 92 ? 13.716 -5.557 -20.578 1.00 90.50 92 ASN A C 1
ATOM 772 O O . ASN A 1 92 ? 13.234 -5.527 -21.713 1.00 90.50 92 ASN A O 1
ATOM 776 N N . ASP A 1 93 ? 12.959 -5.653 -19.492 1.00 87.94 93 ASP A N 1
ATOM 777 C CA . ASP A 1 93 ? 11.519 -5.501 -19.574 1.00 87.94 93 ASP A CA 1
ATOM 778 C C . ASP A 1 93 ? 11.163 -4.048 -19.867 1.00 87.94 93 ASP A C 1
ATOM 780 O O . ASP A 1 93 ? 11.460 -3.150 -19.081 1.00 87.94 93 ASP A O 1
ATOM 784 N N . ASN A 1 94 ? 10.472 -3.830 -20.981 1.00 73.69 94 ASN A N 1
ATOM 785 C CA . ASN A 1 94 ? 10.019 -2.501 -21.389 1.00 73.69 94 ASN A CA 1
ATOM 786 C C . ASN A 1 94 ? 8.704 -2.073 -20.706 1.00 73.69 94 ASN A C 1
ATOM 788 O O . ASN A 1 94 ? 8.210 -0.985 -20.982 1.00 73.69 94 ASN A O 1
ATOM 792 N N . ASP A 1 95 ? 8.153 -2.911 -19.821 1.00 63.66 95 ASP A N 1
ATOM 793 C CA . ASP A 1 95 ? 6.852 -2.717 -19.160 1.00 63.66 95 ASP A CA 1
ATOM 794 C C . ASP A 1 95 ? 6.977 -2.192 -17.708 1.00 63.66 95 ASP A C 1
ATOM 796 O O . ASP A 1 95 ? 6.099 -2.453 -16.880 1.00 63.66 95 ASP A O 1
ATOM 800 N N . ALA A 1 96 ? 8.088 -1.527 -17.365 1.00 50.78 96 ALA A N 1
ATOM 801 C CA . ALA A 1 96 ? 8.363 -1.015 -16.014 1.00 50.78 96 ALA A CA 1
ATOM 802 C C . ALA A 1 96 ? 7.797 0.392 -15.762 1.00 50.78 96 ALA A C 1
ATOM 804 O O . ALA A 1 96 ? 7.962 1.270 -16.640 1.00 50.78 96 ALA A O 1
#

Sequence (96 aa):
MNIIIFLSHNRCKNVEEFILFCKKNFIIIKIYDQNNVYKRDDYNDEVDFYISFLNPYIIKDERIINKGCINFHPSPPKYKGVCGASLSLYYNDNDA

InterPro domains:
  IPR036477 Formyl transferase, N-terminal domain superfamily [SSF53328] (9-83)

Organism: NCBI:txid1070528